Protein AF-A0A353UFB0-F1 (afdb_monomer)

Solvent-accessible surface area (backbone atoms only — not comparable to full-atom values): 4216 Å² total; per-residue (Å²): 131,84,90,53,62,70,62,49,55,51,51,52,56,55,50,59,69,68,59,80,68,51,73,69,55,48,48,53,53,51,51,53,53,49,54,50,36,38,73,71,63,63,39,75,62,92,53,87,65,69,65,45,68,58,53,53,53,50,51,52,54,54,53,53,61,62,74,74,110

Foldseek 3Di:
DDPDVVVVVVVVVVVVVVDDDDPVRVVVVVVVVVVVCVVVVVPPPPDPCVCVVVVVVVVVVVVVVVVVD

Secondary structure (DSSP, 8-state):
--S-HHHHHHHHHHHHHH----HHHHHHHHHHHHHHHHHTT-SS-SSTTTTHHHHHHHHHHHHHHHHT-

Radius of gyration: 18.63 Å; Cα contacts (8 Å, |Δi|>4): 7; chains: 1; bounding box: 58×25×33 Å

Structure (mmCIF, N/CA/C/O backbone):
data_AF-A0A353UFB0-F1
#
_entry.id   AF-A0A353UFB0-F1
#
loop_
_atom_site.group_PDB
_atom_site.id
_atom_site.type_symbol
_atom_site.label_atom_id
_atom_site.label_alt_id
_atom_site.label_comp_id
_atom_site.label_asym_id
_atom_site.label_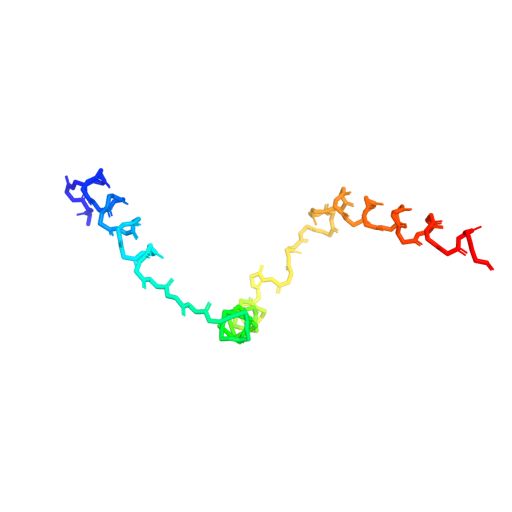entity_id
_atom_site.label_seq_id
_atom_site.pdbx_PDB_ins_code
_atom_site.Cartn_x
_atom_site.Cartn_y
_atom_site.Cartn_z
_atom_site.occupancy
_atom_site.B_iso_or_equiv
_atom_site.auth_seq_id
_atom_site.auth_comp_id
_atom_site.auth_asym_id
_atom_site.auth_atom_id
_atom_site.pdbx_PDB_model_num
ATOM 1 N N . MET A 1 1 ? -26.070 3.147 -7.734 1.00 77.75 1 MET A N 1
ATOM 2 C CA . MET A 1 1 ? -25.784 4.600 -7.713 1.00 77.75 1 MET A CA 1
ATOM 3 C C . MET A 1 1 ? -26.014 5.118 -6.299 1.00 77.75 1 MET A C 1
ATOM 5 O O . MET A 1 1 ? -27.103 4.918 -5.771 1.00 77.75 1 MET A O 1
ATOM 9 N N . VAL A 1 2 ? -24.997 5.695 -5.654 1.00 85.06 2 VAL A N 1
ATOM 10 C CA . VAL A 1 2 ? -25.114 6.192 -4.271 1.00 85.06 2 VAL A CA 1
ATOM 11 C C . VAL A 1 2 ? -25.923 7.488 -4.270 1.00 85.06 2 VAL A C 1
ATOM 13 O O . VAL A 1 2 ? -25.578 8.433 -4.971 1.00 85.06 2 VAL A O 1
ATOM 16 N N . LYS A 1 3 ? -27.010 7.528 -3.490 1.00 88.75 3 LYS A N 1
ATOM 17 C CA . LYS A 1 3 ? -27.959 8.658 -3.470 1.00 88.75 3 LYS A CA 1
ATOM 18 C C . LYS A 1 3 ? -27.435 9.883 -2.711 1.00 88.75 3 LYS A C 1
ATOM 20 O O . LYS A 1 3 ? -27.860 10.996 -2.991 1.00 88.75 3 LYS A O 1
ATOM 25 N N . ASN A 1 4 ? -26.532 9.684 -1.750 1.00 92.62 4 ASN A N 1
ATOM 26 C CA . ASN A 1 4 ? -25.947 10.756 -0.948 1.00 92.62 4 ASN A CA 1
ATOM 27 C C . ASN A 1 4 ? -24.482 10.439 -0.617 1.00 92.62 4 ASN A C 1
ATOM 29 O O . ASN A 1 4 ? -24.184 9.768 0.370 1.00 92.62 4 ASN A O 1
ATOM 33 N N . SER A 1 5 ? -23.570 10.921 -1.461 1.00 92.88 5 SER A N 1
ATOM 34 C CA . SER A 1 5 ? -22.130 10.687 -1.310 1.00 92.88 5 SER A CA 1
ATOM 35 C C . SER A 1 5 ? -21.556 11.307 -0.036 1.00 92.88 5 SER A C 1
ATOM 37 O O . SER A 1 5 ? -20.694 10.707 0.593 1.00 92.88 5 SER A O 1
ATOM 39 N N . LYS A 1 6 ? -22.060 12.469 0.400 1.00 94.75 6 LYS A N 1
ATOM 40 C CA . LYS A 1 6 ? -21.573 13.143 1.616 1.00 94.75 6 LYS A CA 1
ATOM 41 C C . LYS A 1 6 ? -21.883 12.344 2.878 1.00 94.75 6 LYS A C 1
ATOM 43 O O . LYS A 1 6 ? -21.042 12.262 3.769 1.00 94.75 6 LYS A O 1
ATOM 48 N N . LEU A 1 7 ? -23.080 11.758 2.951 1.00 95.38 7 LEU A N 1
ATOM 49 C CA . LEU A 1 7 ? -23.461 10.892 4.066 1.00 95.38 7 LEU A CA 1
ATOM 50 C C . LEU A 1 7 ? -22.597 9.626 4.102 1.00 95.38 7 LEU A C 1
ATOM 52 O O . LEU A 1 7 ? -22.134 9.254 5.175 1.00 95.38 7 LEU A O 1
ATOM 56 N N . LEU A 1 8 ? -22.342 9.016 2.939 1.00 94.88 8 LEU A N 1
ATOM 57 C CA . LEU A 1 8 ? -21.485 7.835 2.829 1.00 94.88 8 LEU A CA 1
ATOM 58 C C . LEU A 1 8 ? -20.053 8.131 3.296 1.00 94.88 8 LEU A C 1
ATOM 60 O O . LEU A 1 8 ? -19.558 7.453 4.185 1.00 94.88 8 LEU A O 1
ATOM 64 N N . VAL A 1 9 ? -19.438 9.203 2.789 1.00 94.25 9 VAL A N 1
ATOM 65 C CA . VAL A 1 9 ? -18.082 9.614 3.189 1.00 94.25 9 VAL A CA 1
ATOM 66 C C . VAL A 1 9 ? -18.007 9.897 4.690 1.00 94.25 9 VAL A C 1
ATOM 68 O O . VAL A 1 9 ? -17.023 9.563 5.349 1.00 94.25 9 VAL A O 1
ATOM 71 N N . ARG A 1 10 ? -19.037 10.528 5.268 1.00 95.25 10 ARG A N 1
ATOM 72 C CA . ARG A 1 10 ? -19.079 10.771 6.715 1.00 95.25 10 ARG A CA 1
ATOM 73 C C . ARG A 1 10 ? -19.120 9.456 7.497 1.00 95.25 10 ARG A C 1
ATOM 75 O O . ARG A 1 10 ? -18.364 9.325 8.454 1.00 95.25 10 ARG A O 1
ATOM 82 N N . PHE A 1 11 ? -19.968 8.520 7.081 1.00 93.69 11 PHE A N 1
ATOM 83 C CA . PHE A 1 11 ? -20.075 7.194 7.682 1.00 93.69 11 PHE A CA 1
ATOM 84 C C . PHE A 1 11 ? -18.748 6.426 7.595 1.00 93.69 11 PHE A C 1
ATOM 86 O O . PHE A 1 11 ? -18.238 5.990 8.620 1.00 93.69 11 PHE A O 1
ATOM 93 N N . GLU A 1 12 ? -18.127 6.355 6.416 1.00 92.38 12 GLU A N 1
ATOM 94 C CA . GLU A 1 12 ? -16.835 5.682 6.209 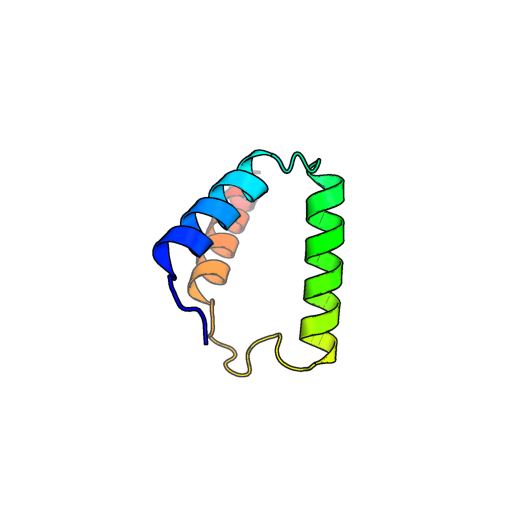1.00 92.38 12 GLU A CA 1
ATOM 95 C C . GLU A 1 12 ? -15.740 6.264 7.112 1.00 92.38 12 GLU A C 1
ATOM 97 O O . GLU A 1 12 ? -15.023 5.529 7.784 1.00 92.38 12 GLU A O 1
ATOM 102 N N . ASN A 1 13 ? -15.658 7.593 7.212 1.00 91.44 13 ASN A N 1
ATOM 103 C CA . ASN A 1 13 ? -14.708 8.250 8.110 1.00 91.44 13 ASN A CA 1
ATOM 104 C C . ASN A 1 13 ? -15.002 7.988 9.596 1.00 91.44 13 ASN A C 1
ATOM 106 O O . ASN A 1 13 ? -14.092 8.006 10.424 1.00 91.44 13 ASN A O 1
ATOM 110 N N . GLU A 1 14 ? -16.269 7.841 9.986 1.00 94.69 14 GLU A N 1
ATOM 111 C CA . GLU A 1 14 ? -16.644 7.465 11.354 1.00 94.69 14 GLU A CA 1
ATOM 112 C C . GLU A 1 14 ? -16.268 6.009 11.661 1.00 94.69 14 GLU A C 1
ATOM 114 O O . GLU A 1 14 ? -15.758 5.752 12.750 1.00 94.69 14 GLU A O 1
ATOM 119 N N . GLU A 1 15 ? -16.421 5.089 10.709 1.00 90.19 15 GLU A N 1
ATOM 120 C CA . GLU A 1 15 ? -16.024 3.684 10.865 1.00 90.19 15 GLU A CA 1
ATOM 121 C C . GLU A 1 15 ? -14.500 3.506 10.888 1.00 90.19 15 GLU A C 1
ATOM 123 O O . GLU A 1 15 ? -13.976 2.892 11.817 1.00 90.19 15 GLU A O 1
ATOM 128 N N . LEU A 1 16 ? -13.768 4.143 9.969 1.00 85.75 16 LEU A N 1
ATOM 129 C CA . LEU A 1 16 ? -12.297 4.116 9.945 1.00 85.75 16 LEU A CA 1
ATOM 130 C C . LEU A 1 16 ? -11.679 4.642 11.248 1.00 85.75 16 LEU A C 1
ATOM 132 O O . LEU A 1 16 ? -10.624 4.186 11.673 1.00 85.75 16 LEU A O 1
ATOM 136 N N . ARG A 1 17 ? -12.340 5.593 11.923 1.00 86.56 17 ARG A N 1
ATOM 137 C CA . ARG A 1 17 ? -11.890 6.102 13.232 1.00 86.56 17 ARG A CA 1
ATOM 138 C C . ARG A 1 17 ? -12.095 5.111 14.377 1.00 86.56 17 ARG A C 1
ATOM 140 O O . ARG A 1 17 ? -11.421 5.230 15.400 1.00 86.56 17 ARG A O 1
ATOM 147 N N . LYS A 1 18 ? -13.041 4.179 14.248 1.00 90.06 18 LYS A N 1
ATOM 148 C CA . LYS A 1 18 ? -13.275 3.108 15.231 1.00 90.06 18 LYS A CA 1
ATOM 149 C C . LYS A 1 18 ? -12.323 1.938 15.018 1.00 90.06 18 LYS A C 1
ATOM 151 O O . LYS A 1 18 ? -12.027 1.219 15.971 1.00 90.06 18 LYS A O 1
ATOM 156 N N . GLU A 1 19 ? -11.854 1.758 13.790 1.00 80.19 19 GLU A N 1
ATOM 157 C CA . GLU A 1 19 ? -10.929 0.705 13.417 1.00 80.19 19 GLU A CA 1
ATOM 158 C C . GLU A 1 19 ? -9.555 0.935 14.073 1.00 80.19 19 GLU A C 1
ATOM 160 O O . GLU A 1 19 ? -8.853 1.910 13.810 1.00 80.19 19 GLU A O 1
ATOM 165 N N . LYS A 1 20 ? -9.184 0.041 14.995 1.00 83.06 20 LYS A N 1
ATOM 166 C CA . LYS A 1 20 ? -7.915 0.082 15.735 1.00 83.06 20 LYS A CA 1
ATOM 167 C C . LYS A 1 20 ? -7.059 -1.124 15.378 1.00 83.06 20 LYS A C 1
ATOM 169 O O . LYS A 1 20 ? -6.797 -1.972 16.226 1.00 83.06 20 LYS A O 1
ATOM 174 N N . LEU A 1 21 ? -6.649 -1.208 14.119 1.00 88.38 21 LEU A N 1
ATOM 175 C CA . LEU A 1 21 ? -5.697 -2.231 13.702 1.00 88.38 21 LEU A CA 1
ATOM 176 C C . LEU A 1 21 ? -4.331 -1.928 14.314 1.00 88.38 21 LEU A C 1
ATOM 178 O O . LEU A 1 21 ? -3.831 -0.801 14.246 1.00 88.38 21 LEU A O 1
ATOM 182 N N . SER A 1 22 ? -3.699 -2.945 14.889 1.00 93.00 22 SER A N 1
ATOM 183 C CA . SER A 1 22 ? -2.266 -2.878 15.140 1.00 93.00 22 SER A CA 1
ATOM 184 C C . SER A 1 22 ? -1.520 -2.757 13.810 1.00 93.00 22 SER A C 1
ATOM 186 O O . SER A 1 22 ? -1.993 -3.206 12.762 1.00 93.00 22 SER A O 1
ATOM 188 N N . TYR A 1 23 ? -0.306 -2.205 13.850 1.00 90.94 23 TYR A N 1
ATOM 189 C CA . TYR A 1 23 ? 0.550 -2.112 12.664 1.00 90.94 23 TYR A CA 1
ATOM 190 C C . TYR A 1 23 ? 0.689 -3.461 11.937 1.00 90.94 23 TYR A C 1
ATOM 192 O O . TYR A 1 23 ? 0.617 -3.517 10.715 1.00 90.94 23 TYR A O 1
ATOM 200 N N . LYS A 1 24 ? 0.823 -4.559 12.691 1.00 96.44 24 LYS A N 1
ATOM 201 C CA . LYS A 1 24 ? 0.974 -5.908 12.135 1.00 96.44 24 LYS A CA 1
ATOM 202 C C . LYS A 1 24 ? -0.281 -6.387 11.401 1.00 96.44 24 LYS A C 1
ATOM 204 O O . LYS A 1 24 ? -0.167 -7.029 10.362 1.00 96.44 24 LYS A O 1
ATOM 209 N N . GLU A 1 25 ? -1.465 -6.095 11.932 1.00 95.19 25 GLU A N 1
ATOM 210 C CA . GLU A 1 25 ? -2.732 -6.461 11.287 1.00 95.19 25 GLU A CA 1
ATOM 211 C C . GLU A 1 25 ? -2.961 -5.639 10.019 1.00 95.19 25 GLU A C 1
ATOM 213 O O . GLU A 1 25 ? -3.276 -6.206 8.974 1.00 95.19 25 GLU A O 1
ATOM 218 N N . ALA A 1 26 ? -2.718 -4.327 10.090 1.00 94.06 26 ALA A N 1
ATOM 219 C CA . ALA A 1 26 ? -2.803 -3.441 8.934 1.00 94.06 26 ALA A CA 1
ATOM 220 C C . ALA A 1 26 ? -1.825 -3.862 7.826 1.00 94.06 26 ALA A C 1
ATOM 222 O O . ALA A 1 26 ? -2.209 -3.940 6.660 1.00 94.06 26 ALA A O 1
ATOM 223 N N . LEU A 1 27 ? -0.584 -4.203 8.193 1.00 96.50 27 LEU A N 1
ATOM 224 C CA . LEU A 1 27 ? 0.424 -4.677 7.249 1.00 96.50 27 LEU A CA 1
ATOM 225 C C . LEU A 1 27 ? -0.009 -5.980 6.570 1.00 96.50 27 LEU A C 1
ATOM 227 O O . LEU A 1 27 ? 0.080 -6.084 5.353 1.00 96.50 27 LEU A O 1
ATOM 231 N N . LYS A 1 28 ? -0.554 -6.938 7.327 1.00 97.62 28 LYS A N 1
ATOM 232 C CA . LYS A 1 28 ? -1.041 -8.206 6.769 1.00 97.62 28 LYS A CA 1
ATOM 233 C C . LYS A 1 28 ? -2.150 -7.994 5.732 1.00 97.62 28 LYS A C 1
ATOM 235 O O . LYS A 1 28 ? -2.159 -8.662 4.700 1.00 97.62 28 LYS A O 1
ATOM 240 N N . ILE A 1 29 ? -3.093 -7.088 6.007 1.00 96.31 29 ILE A N 1
ATOM 241 C CA . ILE A 1 29 ? -4.173 -6.748 5.067 1.00 96.31 29 ILE A CA 1
ATOM 242 C C . ILE A 1 29 ? -3.585 -6.098 3.812 1.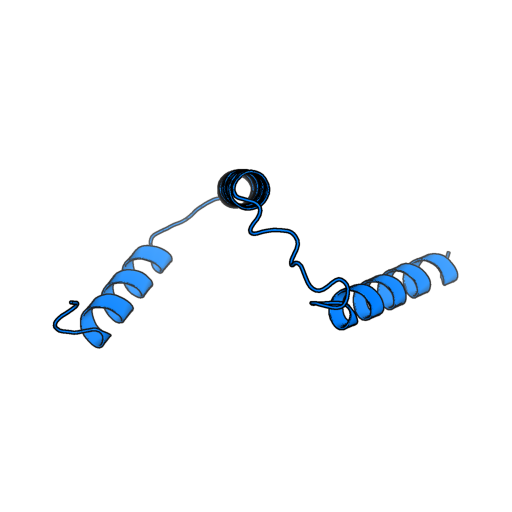00 96.31 29 ILE A C 1
ATOM 244 O O . ILE A 1 29 ? -3.910 -6.507 2.698 1.00 96.31 29 ILE A O 1
ATOM 248 N N . PHE A 1 30 ? -2.684 -5.132 3.993 1.00 95.94 30 PHE A N 1
ATOM 249 C CA . PHE A 1 30 ? -2.011 -4.455 2.890 1.00 95.94 30 PHE A CA 1
ATOM 250 C C . PHE A 1 30 ? -1.249 -5.436 1.986 1.00 95.94 30 PHE A C 1
ATOM 252 O O . PHE A 1 30 ? -1.421 -5.404 0.770 1.00 95.94 30 PHE A O 1
ATOM 259 N N . GLU A 1 31 ? -0.452 -6.339 2.563 1.00 97.62 31 GLU A N 1
ATOM 260 C CA . GLU A 1 31 ? 0.307 -7.349 1.816 1.00 97.62 31 GLU A CA 1
ATOM 261 C C . GLU A 1 31 ? -0.617 -8.290 1.036 1.00 97.62 31 GLU A C 1
ATOM 263 O O . GLU A 1 31 ? -0.365 -8.574 -0.135 1.00 97.62 31 GLU A O 1
ATOM 268 N N . ALA A 1 32 ? -1.727 -8.730 1.638 1.00 97.94 32 ALA A N 1
ATOM 269 C CA . ALA A 1 32 ? -2.709 -9.563 0.948 1.00 97.94 32 ALA A CA 1
ATOM 270 C C . ALA A 1 32 ? -3.325 -8.842 -0.265 1.00 97.94 32 ALA A C 1
ATOM 272 O O . ALA A 1 32 ? -3.405 -9.418 -1.349 1.00 97.94 32 ALA A O 1
ATOM 273 N N . MET A 1 33 ? -3.703 -7.568 -0.110 1.00 97.38 33 MET A N 1
ATOM 274 C CA . MET A 1 33 ? -4.217 -6.747 -1.213 1.00 97.38 33 MET A CA 1
ATOM 275 C C . MET A 1 33 ? -3.167 -6.521 -2.304 1.00 97.38 33 MET A C 1
ATOM 277 O O . MET A 1 33 ? -3.489 -6.546 -3.490 1.00 97.38 33 MET A O 1
ATOM 281 N N . TRP A 1 34 ? -1.911 -6.316 -1.910 1.00 96.00 34 TRP A N 1
ATOM 282 C CA . TRP A 1 34 ? -0.798 -6.170 -2.839 1.00 96.00 34 TRP A CA 1
ATOM 283 C C . TRP A 1 34 ? -0.613 -7.428 -3.690 1.00 96.00 34 TRP A C 1
ATOM 285 O O . TRP A 1 34 ? -0.546 -7.339 -4.916 1.00 96.00 34 TRP A O 1
ATOM 295 N N . HIS A 1 35 ? -0.578 -8.604 -3.058 1.00 97.38 35 HIS A N 1
ATOM 296 C CA . HIS A 1 35 ? -0.455 -9.878 -3.764 1.00 97.38 35 HIS A CA 1
ATOM 297 C C . HIS A 1 35 ? -1.608 -10.116 -4.742 1.00 97.38 35 HIS A C 1
ATOM 299 O O . HIS A 1 35 ? -1.363 -10.541 -5.870 1.00 97.38 35 HIS A O 1
ATOM 305 N N . GLU A 1 36 ? -2.838 -9.788 -4.347 1.00 97.56 36 GLU A N 1
ATOM 306 C CA . GLU A 1 36 ? -4.003 -9.877 -5.230 1.00 97.56 36 GLU A CA 1
ATOM 307 C C . GLU A 1 36 ? -3.867 -8.936 -6.436 1.00 97.56 36 GLU A C 1
ATOM 309 O O . GLU A 1 36 ? -4.038 -9.354 -7.578 1.00 97.56 36 GLU A O 1
ATOM 314 N N . ALA A 1 37 ? -3.479 -7.678 -6.222 1.00 95.62 37 ALA A N 1
ATOM 315 C CA . ALA A 1 37 ? -3.297 -6.714 -7.307 1.00 95.62 37 ALA A CA 1
ATOM 316 C C . ALA A 1 37 ? -2.192 -7.126 -8.299 1.00 95.62 37 ALA A C 1
ATOM 318 O O . ALA A 1 37 ? -2.316 -6.871 -9.503 1.00 95.62 37 ALA A O 1
ATOM 319 N N . VAL A 1 38 ? -1.133 -7.779 -7.806 1.00 95.12 38 VAL A N 1
ATOM 320 C CA . VAL A 1 38 ? -0.091 -8.389 -8.646 1.00 95.12 38 VAL A CA 1
ATOM 321 C C . VAL A 1 38 ? -0.645 -9.582 -9.425 1.00 95.12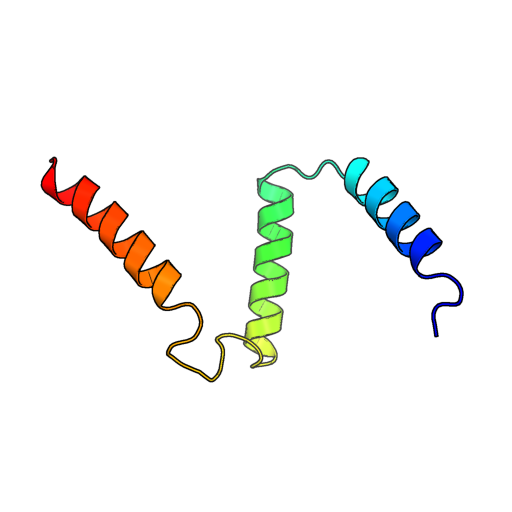 38 VAL A C 1
ATOM 323 O O . VAL A 1 38 ? -0.421 -9.674 -10.629 1.00 95.12 38 VAL A O 1
ATOM 326 N N . SER A 1 39 ? -1.410 -10.463 -8.774 1.00 96.62 39 SER A N 1
ATOM 327 C CA . SER A 1 39 ? -2.074 -11.609 -9.416 1.00 96.62 39 SER A CA 1
ATOM 328 C C . SER A 1 39 ? -3.009 -11.171 -10.550 1.00 96.62 39 SER A C 1
ATOM 330 O O . SER A 1 39 ? -3.015 -11.758 -11.631 1.00 96.62 39 SER A O 1
ATOM 332 N N . LEU A 1 40 ? -3.737 -10.070 -10.345 1.00 96.00 40 LEU A N 1
ATOM 333 C CA . LEU A 1 40 ? -4.618 -9.460 -11.342 1.00 96.00 40 LEU A CA 1
ATOM 334 C C . LEU A 1 40 ? -3.865 -8.710 -12.459 1.00 96.00 40 LEU A C 1
ATOM 336 O O . LEU A 1 40 ? -4.497 -8.225 -13.398 1.00 96.00 40 LEU A O 1
ATOM 340 N N . GLY A 1 41 ? -2.536 -8.579 -12.373 1.00 92.12 41 GLY A N 1
ATOM 341 C CA . GLY A 1 41 ? -1.712 -7.875 -13.362 1.00 92.1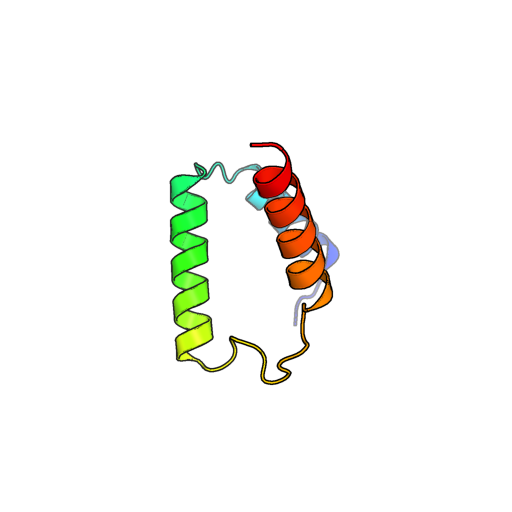2 41 GLY A CA 1
ATOM 342 C C . GLY A 1 41 ? -1.944 -6.361 -13.411 1.00 92.12 41 GLY A C 1
ATOM 343 O O . GLY A 1 41 ? -1.625 -5.719 -14.414 1.00 92.12 41 GLY A O 1
ATOM 344 N N . VAL A 1 42 ? -2.527 -5.791 -12.352 1.00 91.50 42 VAL A N 1
ATOM 345 C CA . VAL A 1 42 ? -2.727 -4.340 -12.209 1.00 91.50 42 VAL A CA 1
ATOM 346 C C . VAL A 1 42 ? -1.464 -3.683 -11.648 1.00 91.50 42 VAL A C 1
ATOM 348 O O . VAL A 1 42 ? -1.146 -2.553 -12.017 1.00 91.50 42 VAL A O 1
ATOM 351 N N . LEU A 1 43 ? -0.735 -4.403 -10.787 1.00 90.50 43 LEU A N 1
ATOM 352 C CA . LEU A 1 43 ? 0.569 -4.004 -10.266 1.00 90.50 43 LEU A CA 1
ATOM 353 C C . LEU A 1 43 ? 1.684 -4.971 -10.710 1.00 90.50 43 LEU A C 1
ATOM 355 O O . LEU A 1 43 ? 1.435 -6.169 -10.840 1.00 90.50 43 LEU A O 1
ATOM 359 N N . PRO A 1 44 ? 2.929 -4.482 -10.869 1.00 85.56 44 PRO A N 1
ATOM 360 C CA . PRO A 1 44 ? 3.301 -3.066 -10.923 1.00 85.56 44 PRO A CA 1
ATOM 361 C C . PRO A 1 44 ? 2.719 -2.386 -12.172 1.00 85.56 44 PRO A C 1
ATOM 363 O O . PRO A 1 44 ? 2.283 -3.055 -13.109 1.00 85.56 44 PRO A O 1
ATOM 366 N N . SER A 1 45 ? 2.695 -1.052 -12.181 1.00 81.75 45 SER A N 1
ATOM 367 C CA . SER A 1 45 ? 2.206 -0.305 -13.341 1.00 81.75 45 SER A CA 1
ATOM 368 C C . SER A 1 45 ? 2.932 -0.704 -14.625 1.00 81.75 45 SER A C 1
ATOM 370 O O . SER A 1 45 ? 4.135 -0.972 -14.632 1.00 81.75 45 SER A O 1
ATOM 372 N N . LYS A 1 46 ? 2.201 -0.670 -15.744 1.00 84.44 46 LYS A N 1
ATOM 373 C CA . LYS A 1 46 ? 2.771 -0.857 -17.084 1.00 84.44 46 LYS A CA 1
ATOM 374 C C . LYS A 1 46 ? 3.779 0.228 -17.449 1.00 84.44 46 LYS A C 1
ATOM 376 O O . LYS A 1 46 ? 4.612 -0.014 -18.316 1.00 84.44 46 LYS A O 1
ATOM 381 N N . ASN A 1 47 ? 3.683 1.414 -16.846 1.00 88.31 47 ASN A N 1
ATOM 382 C CA . ASN A 1 47 ? 4.649 2.485 -17.045 1.00 88.31 47 ASN A CA 1
ATOM 383 C C . ASN A 1 47 ? 5.850 2.282 -16.103 1.00 88.31 47 ASN A C 1
ATOM 385 O O . ASN A 1 47 ? 5.709 2.507 -14.900 1.00 88.31 47 ASN A O 1
ATOM 389 N N . PRO A 1 48 ? 7.047 1.946 -16.618 1.00 82.31 48 PRO A N 1
ATOM 390 C CA . PRO A 1 48 ? 8.217 1.694 -15.775 1.00 82.31 48 PRO A CA 1
ATOM 391 C C . PRO A 1 48 ? 8.708 2.928 -15.005 1.00 82.31 48 PRO A C 1
ATOM 393 O O . PRO A 1 48 ? 9.465 2.791 -14.048 1.00 82.31 48 PRO A O 1
ATOM 396 N N . LEU A 1 49 ? 8.317 4.131 -15.439 1.00 89.06 49 LEU A N 1
ATOM 397 C CA . LEU A 1 49 ? 8.690 5.391 -14.797 1.00 89.06 49 LEU A CA 1
ATOM 398 C C . LEU A 1 49 ? 7.653 5.869 -13.775 1.00 89.06 49 LEU A C 1
ATOM 400 O O . LEU A 1 49 ? 7.866 6.896 -13.134 1.00 89.06 49 LEU A O 1
ATOM 404 N N . GLU A 1 50 ? 6.535 5.161 -13.606 1.00 88.50 50 GLU A N 1
ATOM 405 C CA . GLU A 1 50 ? 5.548 5.536 -12.598 1.00 88.50 50 GLU A CA 1
ATOM 406 C C . GLU A 1 50 ? 6.156 5.451 -11.192 1.00 88.50 50 GLU A C 1
ATOM 408 O O . GLU A 1 50 ? 6.672 4.415 -10.773 1.00 88.50 50 GLU A O 1
ATOM 413 N N . GLY A 1 51 ? 6.128 6.570 -10.463 1.00 86.12 51 GLY A N 1
A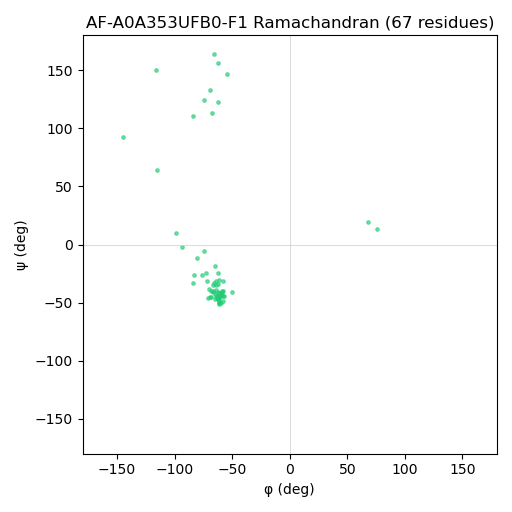TOM 414 C CA . GLY A 1 51 ? 6.681 6.665 -9.111 1.00 86.12 51 GLY A CA 1
ATOM 415 C C . GLY A 1 51 ? 8.211 6.743 -9.039 1.00 86.12 51 GLY A C 1
ATOM 416 O O . GLY A 1 51 ? 8.776 6.594 -7.949 1.00 86.12 51 GLY A O 1
ATOM 417 N N . ILE A 1 52 ? 8.906 6.994 -10.156 1.00 92.31 52 ILE A N 1
ATOM 418 C CA . ILE A 1 52 ? 10.375 7.059 -10.194 1.00 92.31 52 ILE A CA 1
ATOM 419 C C . ILE A 1 52 ? 10.946 8.168 -9.297 1.00 92.31 52 ILE A C 1
ATOM 421 O O . ILE A 1 52 ? 12.018 7.998 -8.718 1.00 92.31 52 ILE A O 1
ATOM 425 N N . GLU A 1 53 ? 10.232 9.278 -9.102 1.00 94.50 53 GLU A N 1
ATOM 426 C CA . GLU A 1 53 ? 10.655 10.381 -8.234 1.00 94.50 53 GLU A CA 1
ATOM 427 C C . GLU A 1 53 ? 10.790 9.924 -6.779 1.00 94.50 53 GLU A C 1
ATOM 429 O O . GLU A 1 53 ? 11.759 10.271 -6.096 1.00 94.50 53 GLU A O 1
ATOM 434 N N . THR A 1 54 ? 9.843 9.101 -6.318 1.00 92.62 54 THR A N 1
ATOM 435 C CA . THR A 1 54 ? 9.866 8.497 -4.982 1.00 92.62 54 THR A CA 1
ATOM 436 C C . THR A 1 54 ? 11.062 7.561 -4.843 1.00 92.62 54 THR A C 1
ATOM 438 O O . THR A 1 54 ? 11.796 7.656 -3.858 1.00 92.62 54 THR A O 1
ATOM 441 N N . ASN A 1 55 ? 11.320 6.729 -5.857 1.00 90.69 55 ASN A N 1
ATOM 442 C CA . ASN A 1 55 ? 12.475 5.829 -5.886 1.00 90.69 55 ASN A CA 1
ATOM 443 C C . ASN A 1 55 ? 13.802 6.607 -5.841 1.00 90.69 55 ASN A C 1
ATOM 445 O O . ASN A 1 55 ? 14.682 6.280 -5.045 1.00 90.69 55 ASN A O 1
ATOM 449 N N . ILE A 1 56 ? 13.933 7.686 -6.623 1.00 96.06 56 ILE A N 1
ATOM 450 C CA . ILE A 1 56 ? 15.113 8.566 -6.613 1.00 96.06 56 ILE A CA 1
ATOM 451 C C . ILE A 1 56 ? 15.289 9.222 -5.240 1.00 96.06 56 ILE A C 1
ATOM 453 O O . ILE A 1 56 ? 16.406 9.283 -4.721 1.00 96.06 5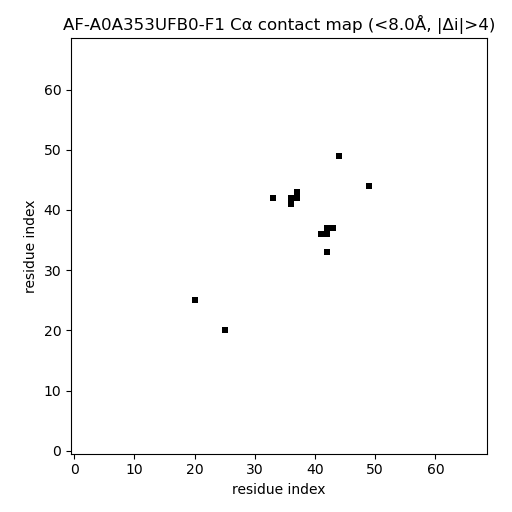6 ILE A O 1
ATOM 457 N N . LYS A 1 57 ? 14.207 9.725 -4.633 1.00 96.38 57 LYS A N 1
ATOM 458 C CA . LYS A 1 57 ? 14.253 10.344 -3.302 1.00 96.38 57 LYS A CA 1
ATOM 459 C C . LYS A 1 57 ? 14.706 9.339 -2.244 1.00 96.38 57 LYS A C 1
ATOM 461 O O . LYS A 1 57 ? 15.589 9.665 -1.453 1.00 96.38 57 LYS A O 1
ATOM 466 N N . LEU A 1 58 ? 14.153 8.128 -2.261 1.00 94.38 58 LEU A N 1
ATOM 467 C CA . LEU A 1 58 ? 14.541 7.054 -1.349 1.00 94.38 58 LEU A CA 1
ATOM 468 C C . LEU A 1 58 ? 16.016 6.678 -1.532 1.00 94.38 58 LEU A C 1
ATOM 470 O O . LEU A 1 58 ? 16.765 6.648 -0.557 1.00 94.38 58 LEU A O 1
ATOM 474 N N . ALA A 1 59 ? 16.462 6.488 -2.776 1.00 96.00 59 ALA A N 1
ATOM 475 C CA . ALA A 1 59 ? 17.855 6.181 -3.087 1.00 96.00 59 ALA A CA 1
ATOM 476 C C . ALA A 1 59 ? 18.817 7.273 -2.590 1.00 96.00 59 ALA A C 1
ATOM 478 O O . ALA A 1 59 ? 19.867 6.966 -2.031 1.00 96.00 59 ALA A O 1
ATOM 479 N N . LYS A 1 60 ? 18.457 8.557 -2.734 1.00 95.81 60 LYS A N 1
ATOM 480 C CA . LYS A 1 60 ? 19.248 9.675 -2.191 1.00 95.81 60 LYS A CA 1
ATOM 481 C C . LYS A 1 60 ? 19.384 9.602 -0.670 1.00 95.81 60 LYS A C 1
ATOM 483 O O . LYS A 1 60 ? 20.493 9.776 -0.170 1.00 95.81 60 LYS A O 1
ATOM 488 N N . VAL A 1 61 ? 18.289 9.334 0.046 1.00 95.62 61 VAL A N 1
ATOM 489 C CA . VAL A 1 61 ? 18.304 9.195 1.512 1.00 95.62 61 VAL A CA 1
ATOM 490 C C . VAL A 1 61 ? 19.212 8.036 1.923 1.00 95.62 61 VAL A C 1
ATOM 492 O O . VAL A 1 61 ? 20.140 8.245 2.701 1.00 95.62 61 VAL A O 1
ATOM 495 N N . LEU A 1 62 ? 19.031 6.852 1.333 1.00 94.38 62 LEU A N 1
ATOM 496 C CA . LEU A 1 62 ? 19.859 5.677 1.628 1.00 94.38 62 LEU A CA 1
ATOM 497 C C . LEU A 1 62 ? 21.348 5.937 1.358 1.00 94.38 62 LEU A C 1
ATOM 499 O O . LEU A 1 62 ? 22.196 5.647 2.201 1.00 94.38 62 LEU A O 1
ATOM 503 N N . ASN A 1 63 ? 21.669 6.565 0.224 1.00 95.62 63 ASN A N 1
ATOM 504 C CA . ASN A 1 63 ? 23.044 6.919 -0.125 1.00 95.62 63 ASN A CA 1
ATOM 505 C C . ASN A 1 63 ? 23.659 7.941 0.839 1.00 95.62 63 ASN A C 1
ATOM 507 O O . ASN A 1 63 ? 24.870 7.919 1.047 1.00 95.62 63 ASN A O 1
ATOM 511 N N . SER A 1 64 ? 22.859 8.844 1.414 1.00 94.25 64 SER A N 1
ATOM 512 C CA . SER A 1 64 ? 23.351 9.776 2.432 1.00 94.25 64 SER A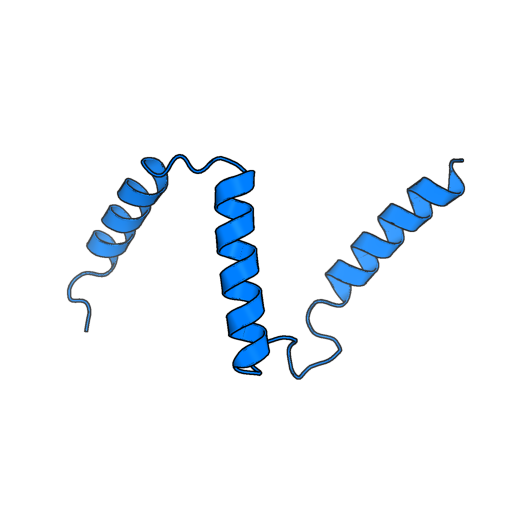 CA 1
ATOM 513 C C . SER A 1 64 ? 23.707 9.062 3.737 1.00 94.25 64 SER A C 1
ATOM 515 O O . SER A 1 64 ? 24.760 9.346 4.294 1.00 94.25 64 SER A O 1
ATOM 517 N N . CYS A 1 65 ? 22.904 8.077 4.156 1.00 92.56 65 CYS A N 1
ATOM 518 C CA . CYS A 1 65 ? 23.169 7.265 5.345 1.00 92.56 65 CYS A CA 1
ATOM 519 C C . CYS A 1 65 ? 24.407 6.368 5.185 1.00 92.56 65 CYS A C 1
ATOM 521 O O . CYS A 1 65 ? 25.141 6.160 6.145 1.00 92.56 65 CYS A O 1
ATOM 523 N N . LEU A 1 66 ? 24.654 5.854 3.975 1.00 88.25 66 LEU A N 1
ATOM 524 C CA . LEU A 1 66 ? 25.820 5.014 3.674 1.00 88.25 66 LEU A CA 1
ATOM 525 C C . LEU A 1 66 ? 27.141 5.798 3.641 1.00 88.25 66 LEU A C 1
ATOM 527 O O . LEU A 1 66 ? 28.178 5.243 3.971 1.00 88.25 66 LEU A O 1
ATOM 531 N N . LYS A 1 67 ? 27.121 7.076 3.237 1.00 72.44 67 LYS A N 1
AT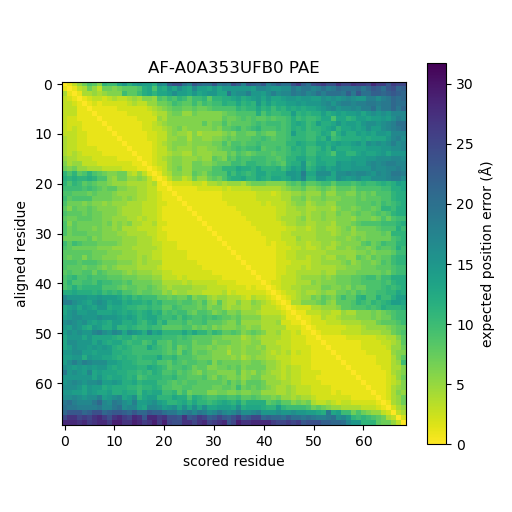OM 532 C CA . LYS A 1 67 ? 28.325 7.929 3.147 1.00 72.44 67 LYS A CA 1
ATOM 533 C C . LYS A 1 67 ? 28.770 8.522 4.488 1.00 72.44 67 LYS A C 1
ATOM 535 O O . LYS A 1 67 ? 29.844 9.111 4.553 1.00 72.44 67 LYS A O 1
ATOM 540 N N . SER A 1 68 ? 27.932 8.425 5.516 1.00 59.53 68 SER A N 1
ATOM 541 C CA . SER A 1 68 ? 28.195 8.909 6.876 1.00 59.53 68 SER A CA 1
ATOM 542 C C . SER A 1 68 ? 28.656 7.811 7.845 1.00 59.53 68 SER A C 1
ATOM 544 O O . SER A 1 68 ? 28.688 8.060 9.049 1.00 59.53 68 SER A O 1
ATOM 546 N N . SER A 1 69 ? 28.968 6.613 7.339 1.00 52.59 69 SER A N 1
ATOM 547 C CA . SER A 1 69 ? 29.521 5.483 8.095 1.00 52.59 69 SER A CA 1
ATOM 548 C C . SER A 1 69 ? 30.941 5.172 7.644 1.00 52.59 69 SER A C 1
ATOM 550 O O . SER A 1 69 ? 31.646 4.547 8.464 1.00 52.59 69 SER A O 1
#

Sequence (69 aa):
MVKNSKLLVRFENEELRKEKLSYKEALKIFEAMWHEAVSLGVLPSKNPLEGIETNIKLAKVLNSCLKSS

Mean predicted aligned error: 7.91 Å

pLDDT: mean 90.8, std 7.96, range [52.59, 97.94]